Protein AF-A0A7C1G2V1-F1 (afdb_monomer)

Solvent-accessible surface area (backbone atoms only — not comparable to full-atom values): 4651 Å² total; per-residue (Å²): 134,76,63,77,42,45,35,38,39,44,54,38,51,71,68,60,48,52,56,57,58,74,70,49,59,89,58,61,45,71,77,48,77,45,78,75,50,93,60,78,91,64,43,34,29,34,40,38,34,27,33,50,94,47,70,71,53,46,52,52,49,49,56,53,48,62,72,65,74,55,57,66,48,74,63,82,87,124

Secondary structure (DSSP, 8-state):
-PPPEEEEE-S--HHHHHHHHHT--TT-EEEEEEE----TTS---EEEEEE-SSHHHHHHHHHHHHHTT--EEEE---

Foldseek 3Di:
DFDKWKKKWWQAAPVLVVVLVVPADPQWAWDDKDWPDPDDPRHTMIMIITTGDDPVSVVSRVVSVVVSVIDMDIDPDD

Sequence (78 aa):
MVKPQKVIIFAASRQRLFLLLSVAPEEMKISDIVALTDRPATGPAWEITFTVTNLFALRKIFKHLDRSGLSYEFDFEQ

Structure (mmCIF, N/CA/C/O backbone):
data_AF-A0A7C1G2V1-F1
#
_entry.id   AF-A0A7C1G2V1-F1
#
loop_
_atom_site.group_PDB
_atom_site.id
_atom_site.type_symbol
_atom_site.label_atom_id
_atom_site.label_alt_id
_atom_site.label_comp_id
_atom_site.label_asym_id
_atom_site.label_entity_id
_atom_site.label_seq_id
_atom_site.pdbx_PDB_ins_code
_atom_site.Cartn_x
_atom_site.Cartn_y
_atom_site.Cartn_z
_atom_site.occupancy
_atom_site.B_iso_or_equiv
_atom_site.auth_seq_id
_atom_site.auth_comp_id
_atom_site.auth_asym_id
_atom_site.auth_atom_id
_atom_site.pdbx_PDB_model_num
ATOM 1 N N . MET A 1 1 ? -24.232 -0.656 0.894 1.00 61.53 1 MET A N 1
ATOM 2 C CA . MET A 1 1 ? -23.113 -1.204 0.094 1.00 61.53 1 MET A CA 1
ATOM 3 C C . MET A 1 1 ? -21.836 -0.513 0.530 1.00 61.53 1 MET A C 1
ATOM 5 O O . MET A 1 1 ? -21.864 0.701 0.676 1.00 61.53 1 MET A O 1
ATOM 9 N N . VAL A 1 2 ? -20.757 -1.257 0.782 1.00 80.00 2 VAL A N 1
ATOM 10 C CA . VAL A 1 2 ? -19.440 -0.659 1.056 1.00 80.00 2 VAL A CA 1
ATOM 11 C C . VAL A 1 2 ? -18.780 -0.366 -0.287 1.00 80.00 2 VAL A C 1
ATOM 13 O O . VAL A 1 2 ? -18.696 -1.258 -1.128 1.00 80.00 2 VAL A O 1
ATOM 16 N N . LYS A 1 3 ? -18.374 0.884 -0.509 1.00 88.25 3 LYS A N 1
ATOM 17 C CA . LYS A 1 3 ? -17.786 1.321 -1.776 1.00 88.25 3 LYS A CA 1
ATOM 18 C C . LYS A 1 3 ? -16.339 0.814 -1.889 1.00 88.25 3 LYS A C 1
ATOM 20 O O . LYS A 1 3 ? -15.572 1.050 -0.946 1.00 88.25 3 LYS A O 1
ATOM 25 N N . PRO A 1 4 ? -15.961 0.145 -2.993 1.00 94.00 4 PRO A N 1
ATOM 26 C CA . PRO A 1 4 ? -14.569 -0.183 -3.273 1.00 94.00 4 PRO A CA 1
ATOM 27 C C . PRO A 1 4 ? -13.689 1.068 -3.262 1.00 94.00 4 PRO A C 1
ATOM 29 O O . PRO A 1 4 ? -14.119 2.153 -3.633 1.00 94.00 4 PRO A O 1
ATOM 32 N N . GLN A 1 5 ? -12.473 0.905 -2.776 1.00 95.38 5 GLN A N 1
ATOM 33 C CA . GLN A 1 5 ? -11.419 1.902 -2.743 1.00 95.38 5 GLN A CA 1
ATOM 34 C C . GLN A 1 5 ? -10.247 1.363 -3.549 1.00 95.38 5 GLN A C 1
ATOM 36 O O . GLN A 1 5 ? -10.036 0.146 -3.601 1.00 95.38 5 GLN A O 1
ATOM 41 N N . LYS A 1 6 ? -9.474 2.270 -4.138 1.00 95.81 6 LYS A N 1
ATOM 42 C CA . LYS A 1 6 ? -8.331 1.924 -4.971 1.00 95.81 6 LYS A CA 1
ATOM 43 C C . LYS A 1 6 ? -7.088 2.668 -4.496 1.00 95.81 6 LYS A C 1
ATOM 45 O O . LYS A 1 6 ? -7.131 3.855 -4.182 1.00 95.81 6 LYS A O 1
ATOM 50 N N . VAL A 1 7 ? -5.975 1.946 -4.438 1.00 95.81 7 VAL A N 1
ATOM 51 C CA . VAL A 1 7 ? -4.648 2.518 -4.205 1.00 95.81 7 VAL A CA 1
ATOM 52 C C . VAL A 1 7 ? -3.664 1.962 -5.223 1.00 9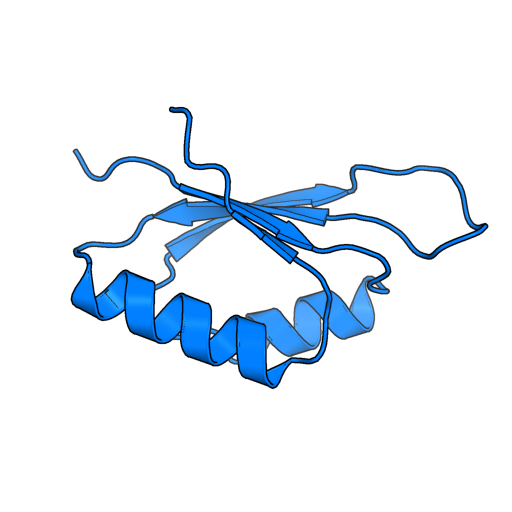5.81 7 VAL A C 1
ATOM 54 O O . VA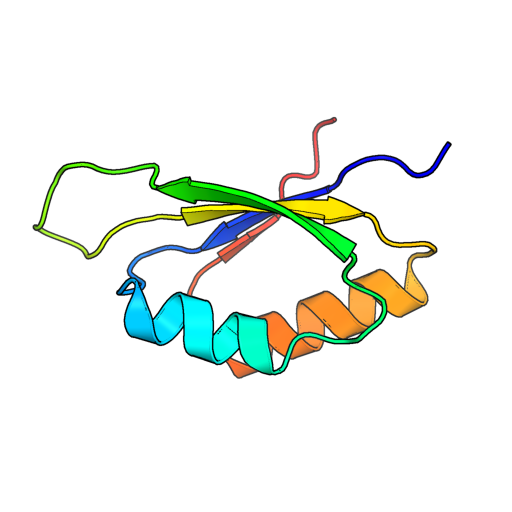L A 1 7 ? -3.696 0.773 -5.542 1.00 95.81 7 VAL A O 1
ATOM 57 N N . ILE A 1 8 ? -2.787 2.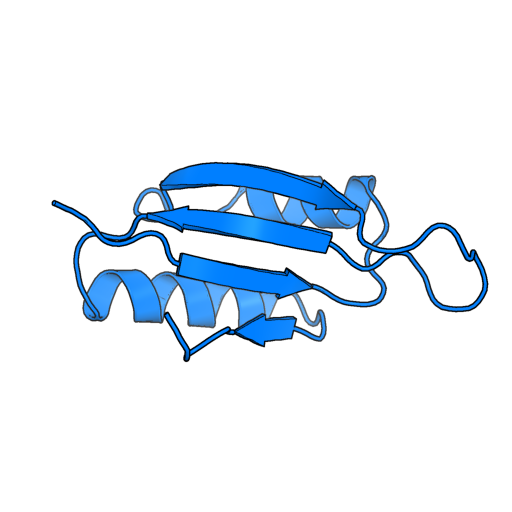824 -5.720 1.00 95.25 8 ILE A N 1
ATOM 58 C CA . ILE A 1 8 ? -1.689 2.474 -6.612 1.00 95.25 8 ILE A CA 1
ATOM 59 C C . ILE A 1 8 ? -0.394 2.555 -5.811 1.00 95.25 8 ILE A C 1
ATOM 61 O O . ILE A 1 8 ? -0.077 3.600 -5.255 1.00 95.25 8 ILE A O 1
ATOM 65 N N . ILE A 1 9 ? 0.361 1.461 -5.740 1.00 94.44 9 ILE A N 1
ATOM 66 C CA . ILE A 1 9 ? 1.689 1.410 -5.117 1.00 94.44 9 ILE A CA 1
ATOM 67 C C . ILE A 1 9 ? 2.743 1.388 -6.218 1.00 94.44 9 ILE A C 1
ATOM 69 O O . ILE A 1 9 ? 2.717 0.508 -7.076 1.00 94.44 9 ILE A O 1
ATOM 73 N N . PHE A 1 10 ? 3.695 2.316 -6.179 1.00 91.94 10 PHE A N 1
ATOM 74 C CA . PHE A 1 10 ? 4.745 2.448 -7.189 1.00 91.94 10 PHE A CA 1
ATOM 75 C C . PHE A 1 10 ? 6.039 1.731 -6.782 1.00 91.94 10 PHE A C 1
ATOM 77 O O . PHE A 1 10 ? 6.345 1.593 -5.596 1.00 91.94 10 PHE A O 1
ATOM 84 N N . ALA A 1 11 ? 6.827 1.321 -7.783 1.00 89.56 11 ALA A N 1
ATOM 85 C CA . ALA A 1 11 ? 8.201 0.835 -7.623 1.00 89.56 11 ALA A CA 1
ATOM 86 C C . ALA A 1 11 ? 8.374 -0.298 -6.586 1.00 89.56 11 ALA A C 1
ATOM 88 O O . ALA A 1 11 ? 9.383 -0.374 -5.881 1.00 89.56 11 ALA A O 1
ATOM 89 N N . ALA A 1 12 ? 7.397 -1.205 -6.483 1.00 90.56 12 ALA A N 1
ATOM 90 C CA . ALA A 1 12 ? 7.404 -2.283 -5.499 1.00 90.56 12 ALA A CA 1
ATOM 91 C C . ALA A 1 12 ? 7.584 -3.643 -6.179 1.00 90.56 12 ALA A C 1
ATOM 93 O O . ALA A 1 12 ? 6.804 -4.029 -7.044 1.00 90.56 12 ALA A O 1
ATOM 94 N N . SER A 1 13 ? 8.585 -4.427 -5.765 1.00 91.75 13 SER A N 1
ATOM 95 C CA . SER A 1 13 ? 8.667 -5.826 -6.201 1.00 91.75 13 SER A CA 1
ATOM 96 C C . SER A 1 13 ? 7.459 -6.615 -5.689 1.00 91.75 13 SER A C 1
ATOM 98 O O . SER A 1 13 ? 6.909 -6.304 -4.630 1.00 91.75 13 SER A O 1
ATOM 100 N N . ARG A 1 14 ? 7.086 -7.692 -6.392 1.00 92.12 14 ARG A N 1
ATOM 101 C CA . ARG A 1 14 ? 6.005 -8.592 -5.958 1.00 92.12 14 ARG A CA 1
ATOM 102 C C . ARG A 1 14 ? 6.194 -9.039 -4.503 1.00 92.12 14 ARG A C 1
ATOM 104 O O . ARG A 1 14 ? 5.274 -8.939 -3.703 1.00 92.12 14 ARG A O 1
ATOM 1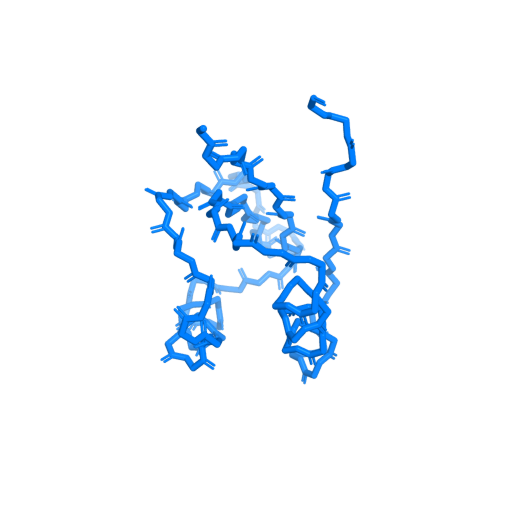11 N N . GLN A 1 15 ? 7.396 -9.483 -4.136 1.00 93.94 15 GLN A N 1
ATOM 112 C CA . GLN A 1 15 ? 7.693 -9.919 -2.767 1.00 93.94 15 GLN A CA 1
ATOM 113 C C . GLN A 1 15 ? 7.473 -8.797 -1.744 1.00 93.94 15 GLN A C 1
ATOM 115 O O . GLN A 1 15 ? 6.860 -9.032 -0.705 1.00 93.94 15 GLN A O 1
ATOM 120 N N . ARG A 1 16 ? 7.949 -7.580 -2.035 1.00 93.44 16 ARG A N 1
ATOM 121 C CA . ARG A 1 16 ? 7.809 -6.439 -1.124 1.00 93.44 16 ARG A CA 1
ATOM 122 C C . ARG A 1 16 ? 6.349 -6.024 -0.958 1.00 93.44 16 ARG A C 1
ATOM 124 O O . ARG A 1 16 ? 5.933 -5.747 0.163 1.00 93.44 16 ARG A O 1
ATOM 131 N N . LEU A 1 17 ? 5.578 -6.042 -2.045 1.00 95.31 17 LEU A N 1
ATOM 132 C CA . LEU A 1 17 ? 4.139 -5.803 -2.009 1.00 95.31 17 LEU A CA 1
ATOM 133 C C . LEU A 1 17 ? 3.428 -6.824 -1.116 1.00 95.31 17 LEU A C 1
ATOM 135 O O . LEU A 1 17 ? 2.729 -6.445 -0.185 1.00 95.31 17 LEU A O 1
ATOM 139 N N . PHE A 1 18 ? 3.615 -8.120 -1.368 1.00 95.88 18 PHE A N 1
ATOM 140 C CA . PHE A 1 18 ? 2.916 -9.149 -0.595 1.00 95.88 18 PHE A CA 1
ATOM 141 C C . PHE A 1 18 ? 3.343 -9.165 0.878 1.00 95.88 18 PHE A C 1
ATOM 143 O O . PHE A 1 18 ? 2.505 -9.424 1.737 1.00 95.88 18 PHE A O 1
ATOM 150 N N . LEU A 1 19 ? 4.595 -8.812 1.197 1.00 96.06 19 LEU A N 1
ATOM 151 C CA . LEU A 1 19 ? 5.018 -8.610 2.584 1.00 96.06 19 LEU A CA 1
ATOM 152 C C . LEU A 1 19 ? 4.247 -7.456 3.240 1.00 96.06 19 LEU A C 1
ATOM 154 O O . LEU A 1 19 ? 3.713 -7.635 4.331 1.00 96.06 19 LEU A O 1
ATOM 158 N N . LEU A 1 20 ? 4.127 -6.308 2.565 1.00 95.81 20 LEU A N 1
ATOM 159 C CA . LEU A 1 20 ? 3.332 -5.177 3.051 1.00 95.81 20 LEU A CA 1
ATOM 160 C C . LEU A 1 20 ? 1.865 -5.567 3.297 1.00 95.81 20 LEU A C 1
ATOM 162 O O . LEU A 1 20 ? 1.284 -5.174 4.308 1.00 95.81 20 LEU A O 1
ATOM 166 N N . LEU A 1 21 ? 1.268 -6.338 2.387 1.00 96.44 21 LEU A N 1
ATOM 167 C CA . LEU A 1 21 ? -0.139 -6.734 2.484 1.00 96.44 21 LEU A CA 1
ATOM 168 C C . LEU A 1 21 ? -0.384 -7.853 3.501 1.00 96.44 21 LEU A C 1
ATOM 170 O O . LEU A 1 21 ? -1.467 -7.914 4.073 1.00 96.44 21 LEU A O 1
ATOM 174 N N . SER A 1 22 ? 0.616 -8.691 3.789 1.00 95.81 22 SER A N 1
ATOM 175 C CA . SER A 1 22 ? 0.504 -9.766 4.790 1.00 95.81 22 SER A CA 1
ATOM 176 C C . SER A 1 22 ? 0.247 -9.260 6.212 1.00 95.81 22 SER A C 1
ATOM 178 O O . SER A 1 22 ? -0.298 -9.984 7.039 1.00 95.81 22 SER A O 1
ATOM 180 N N . VAL A 1 23 ? 0.625 -8.011 6.481 1.00 95.88 23 VAL A N 1
ATOM 181 C CA . VAL A 1 23 ? 0.448 -7.328 7.768 1.00 95.88 23 VAL A CA 1
ATOM 182 C C . VAL A 1 23 ? -0.510 -6.136 7.651 1.00 95.88 23 VAL A C 1
ATOM 184 O O . VAL A 1 23 ? -0.467 -5.223 8.475 1.00 95.88 23 VAL A O 1
ATOM 187 N N . ALA A 1 24 ? -1.356 -6.113 6.613 1.00 95.94 24 ALA A N 1
ATOM 188 C CA . ALA A 1 24 ? -2.370 -5.079 6.449 1.00 95.94 24 ALA A CA 1
ATOM 189 C C . ALA A 1 24 ? -3.386 -5.102 7.612 1.00 95.94 24 ALA A C 1
ATOM 191 O O . ALA A 1 24 ? -3.690 -6.174 8.140 1.00 95.94 24 ALA A O 1
ATOM 192 N N . PRO A 1 25 ? -3.939 -3.939 8.010 1.00 96.38 25 PRO A N 1
ATOM 193 C CA . PRO A 1 25 ? -4.990 -3.878 9.021 1.00 96.38 25 PRO A CA 1
ATOM 194 C C . PRO A 1 25 ? -6.183 -4.761 8.641 1.00 96.38 25 PRO A C 1
ATOM 196 O O . PRO A 1 25 ? -6.588 -4.783 7.479 1.00 96.38 25 PRO A O 1
ATOM 199 N N . GLU A 1 26 ? -6.792 -5.441 9.616 1.00 95.31 26 GLU A N 1
ATOM 200 C CA . GLU A 1 26 ? -7.919 -6.355 9.375 1.00 95.31 26 GLU A CA 1
ATOM 201 C C . GLU A 1 26 ? -9.117 -5.672 8.701 1.00 95.31 26 GLU A C 1
ATOM 203 O O . GLU A 1 26 ? -9.928 -6.333 8.046 1.00 95.31 26 GLU A O 1
ATOM 208 N N . GLU A 1 27 ? -9.246 -4.355 8.856 1.00 95.25 27 GLU A N 1
ATOM 209 C CA . GLU A 1 27 ? -10.293 -3.555 8.234 1.00 95.25 27 GLU A CA 1
ATOM 210 C C . GLU A 1 27 ? -10.110 -3.370 6.718 1.00 95.25 27 GLU A C 1
ATOM 212 O O . GLU A 1 27 ? -11.078 -3.022 6.041 1.00 95.25 27 GLU A O 1
ATOM 217 N N . MET A 1 28 ? -8.909 -3.609 6.176 1.00 96.69 28 MET A N 1
ATOM 218 C CA . MET A 1 28 ? -8.619 -3.565 4.741 1.00 96.69 28 MET A CA 1
ATOM 219 C C . MET A 1 28 ? -9.031 -4.883 4.084 1.00 96.69 28 MET A C 1
ATOM 221 O O . MET A 1 28 ? -8.277 -5.855 4.053 1.00 96.69 28 MET A O 1
ATOM 225 N N . LYS A 1 29 ? -10.245 -4.932 3.537 1.00 96.88 29 LYS A N 1
ATOM 226 C CA . LYS A 1 29 ? -10.740 -6.128 2.845 1.00 96.88 29 LYS A CA 1
ATOM 227 C C . LYS A 1 29 ? -10.363 -6.066 1.371 1.00 96.88 29 LYS A C 1
ATOM 229 O O . LYS A 1 29 ? -11.112 -5.518 0.566 1.00 96.88 29 LYS A O 1
ATOM 234 N N . ILE A 1 30 ? -9.179 -6.585 1.049 1.00 96.62 30 ILE A N 1
ATOM 235 C CA . ILE A 1 30 ? -8.643 -6.642 -0.318 1.00 96.62 30 ILE A CA 1
ATOM 236 C C . ILE A 1 30 ? -9.512 -7.570 -1.170 1.00 96.62 30 ILE A C 1
ATOM 238 O O . ILE A 1 30 ? -9.807 -8.692 -0.763 1.00 96.62 30 ILE A O 1
ATOM 242 N N . SER A 1 31 ? -9.910 -7.093 -2.346 1.00 96.19 31 SER A N 1
ATOM 243 C CA . SER A 1 31 ? -10.687 -7.852 -3.327 1.00 96.19 31 SER A CA 1
ATOM 244 C C . SER A 1 31 ? -9.890 -8.177 -4.585 1.00 96.19 31 SER A C 1
ATOM 246 O O . SER A 1 31 ? -10.168 -9.196 -5.207 1.00 96.19 31 SER A O 1
ATOM 248 N N . ASP A 1 32 ? -8.926 -7.330 -4.964 1.00 96.88 32 ASP A N 1
ATOM 249 C CA . ASP A 1 32 ? -8.119 -7.545 -6.167 1.00 96.88 32 ASP A CA 1
ATOM 250 C C . ASP A 1 32 ? -6.733 -6.887 -6.075 1.00 96.88 32 ASP A C 1
ATOM 252 O O . ASP A 1 32 ? -6.555 -5.890 -5.366 1.00 96.88 32 ASP A O 1
ATOM 256 N N . ILE A 1 33 ? -5.761 -7.461 -6.789 1.00 96.56 33 ILE A N 1
ATOM 257 C CA . ILE A 1 33 ? -4.379 -6.977 -6.902 1.00 96.56 33 ILE A CA 1
ATOM 258 C C . ILE A 1 33 ? -3.919 -7.148 -8.355 1.00 96.56 33 ILE A C 1
ATOM 260 O O . ILE A 1 33 ? -3.716 -8.271 -8.818 1.00 96.56 33 ILE A O 1
ATOM 264 N N . VAL A 1 34 ? -3.671 -6.036 -9.046 1.00 94.81 34 VAL A N 1
ATOM 265 C CA . VAL A 1 34 ? -3.312 -6.014 -10.471 1.00 94.81 34 VAL A CA 1
ATOM 266 C C . VAL A 1 34 ? -1.954 -5.342 -10.665 1.00 94.81 34 VAL A C 1
ATOM 268 O O . VAL A 1 34 ? -1.708 -4.253 -10.154 1.00 94.81 34 VAL A O 1
ATOM 271 N N . ALA A 1 35 ? -1.053 -5.973 -11.420 1.00 92.44 35 ALA A N 1
ATOM 272 C CA . ALA A 1 35 ? 0.188 -5.330 -11.854 1.00 92.44 35 ALA A CA 1
ATOM 273 C C . ALA A 1 35 ? -0.106 -4.374 -13.024 1.00 92.44 35 ALA A C 1
ATOM 275 O O . ALA A 1 35 ? -0.654 -4.796 -14.039 1.00 92.44 35 ALA A O 1
ATOM 276 N N . LEU A 1 36 ? 0.276 -3.102 -12.897 1.00 87.94 36 LEU A N 1
ATOM 277 C CA . LEU A 1 36 ? -0.012 -2.051 -13.882 1.00 87.94 36 LEU A CA 1
ATOM 278 C C . LEU A 1 36 ? 1.103 -1.840 -14.919 1.00 87.94 36 LEU A C 1
ATOM 280 O O . LEU A 1 36 ? 0.926 -1.079 -15.866 1.00 87.94 36 LEU A O 1
ATOM 284 N N . THR A 1 37 ? 2.278 -2.447 -14.745 1.00 74.50 37 THR A N 1
ATOM 285 C CA . THR A 1 37 ? 3.457 -2.197 -15.600 1.00 74.50 37 THR A CA 1
ATOM 286 C C . THR A 1 37 ? 4.093 -3.490 -16.090 1.00 74.50 37 THR A C 1
ATOM 288 O O . THR A 1 37 ? 4.307 -4.404 -15.298 1.00 74.50 37 THR A O 1
ATOM 291 N N . ASP A 1 38 ? 4.477 -3.523 -17.374 1.00 60.69 38 ASP A N 1
ATOM 292 C CA . ASP A 1 38 ? 5.348 -4.571 -17.943 1.00 60.69 38 ASP A CA 1
ATOM 293 C C . ASP A 1 38 ? 6.841 -4.182 -17.949 1.00 60.69 38 ASP A C 1
ATOM 295 O O . ASP A 1 38 ? 7.708 -5.038 -18.136 1.00 60.69 38 ASP A O 1
ATOM 299 N N . ARG A 1 39 ? 7.160 -2.891 -17.735 1.00 54.38 39 ARG A N 1
ATOM 300 C CA . ARG A 1 39 ? 8.499 -2.345 -17.998 1.00 54.38 39 ARG A CA 1
ATOM 301 C C . ARG A 1 39 ? 9.407 -2.389 -16.759 1.00 54.38 39 ARG A C 1
ATOM 303 O O . ARG A 1 39 ? 9.071 -1.795 -15.737 1.00 54.38 39 ARG A O 1
ATOM 310 N N . PRO A 1 40 ? 10.606 -2.993 -16.853 1.00 55.47 40 PRO A N 1
ATOM 311 C CA . PRO A 1 40 ? 11.482 -3.250 -15.705 1.00 55.47 40 PRO A CA 1
ATOM 312 C C . PRO A 1 40 ? 12.291 -2.044 -15.189 1.00 55.47 40 PRO A C 1
ATOM 314 O O . PRO A 1 40 ? 12.984 -2.182 -14.185 1.00 55.47 40 PRO A O 1
ATOM 317 N N . ALA A 1 41 ? 12.233 -0.871 -15.829 1.00 57.94 41 ALA A N 1
ATOM 318 C CA . ALA A 1 41 ? 13.175 0.221 -15.548 1.00 57.94 41 ALA A CA 1
ATOM 319 C C . ALA A 1 41 ? 12.992 0.915 -14.178 1.00 57.94 41 ALA A C 1
ATOM 321 O O . ALA A 1 41 ? 13.946 1.505 -13.680 1.00 57.94 41 ALA A O 1
ATOM 322 N N . THR A 1 42 ? 11.808 0.844 -13.554 1.00 62.84 42 THR A N 1
ATOM 323 C CA . THR A 1 42 ? 11.497 1.572 -12.299 1.00 62.84 42 THR A CA 1
ATOM 324 C C . THR A 1 42 ? 10.825 0.720 -11.212 1.00 62.84 42 THR A C 1
AT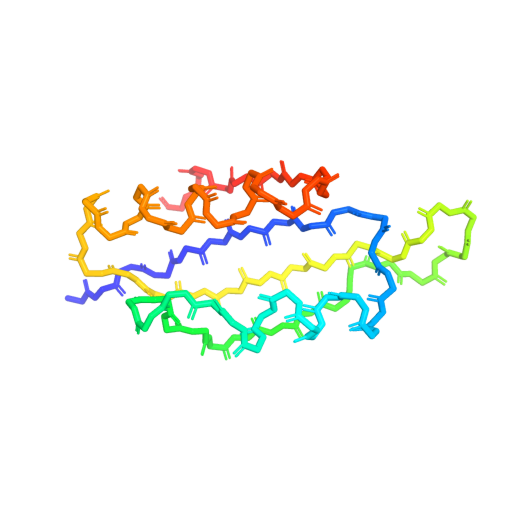OM 326 O O . THR A 1 42 ? 10.453 1.241 -10.165 1.00 62.84 42 THR A O 1
ATOM 329 N N . GLY A 1 43 ? 10.720 -0.600 -11.411 1.00 67.50 43 GLY A N 1
ATOM 330 C CA . GLY A 1 43 ? 9.954 -1.502 -10.542 1.00 67.50 43 GLY A CA 1
ATOM 331 C C . GLY A 1 43 ? 8.442 -1.426 -10.817 1.00 67.50 43 GLY A C 1
ATOM 332 O O . GLY A 1 43 ? 7.932 -0.349 -11.128 1.00 67.50 43 GLY A O 1
ATOM 333 N N . PRO A 1 44 ? 7.707 -2.551 -10.736 1.00 82.25 44 PRO A N 1
ATOM 334 C CA . PRO A 1 44 ? 6.306 -2.574 -11.132 1.00 82.25 44 PRO A CA 1
ATOM 335 C C . PRO A 1 44 ? 5.438 -1.740 -10.184 1.00 82.25 44 PRO A C 1
ATOM 337 O O . PRO A 1 44 ? 5.668 -1.683 -8.973 1.00 82.25 44 PRO A O 1
ATOM 340 N N . ALA A 1 45 ? 4.433 -1.097 -10.765 1.00 90.69 45 ALA A N 1
ATOM 341 C CA . ALA A 1 45 ? 3.324 -0.471 -10.071 1.00 90.69 45 ALA A CA 1
ATOM 342 C C . ALA A 1 45 ? 2.176 -1.472 -9.905 1.00 90.69 45 ALA A C 1
ATOM 344 O O . ALA A 1 45 ? 1.943 -2.314 -10.777 1.00 90.69 45 ALA A O 1
ATOM 345 N N . TRP A 1 46 ? 1.459 -1.369 -8.792 1.00 94.12 46 TRP A N 1
ATOM 346 C CA . TRP A 1 46 ? 0.401 -2.296 -8.411 1.00 94.12 46 TRP A CA 1
ATOM 347 C C . TRP A 1 46 ? -0.852 -1.543 -8.017 1.00 94.12 46 TRP A C 1
ATOM 349 O O . TRP A 1 46 ? -0.809 -0.696 -7.130 1.00 94.12 46 TRP A O 1
ATOM 359 N N . GLU A 1 47 ? -1.962 -1.894 -8.643 1.00 95.31 47 GLU A N 1
ATOM 360 C CA . G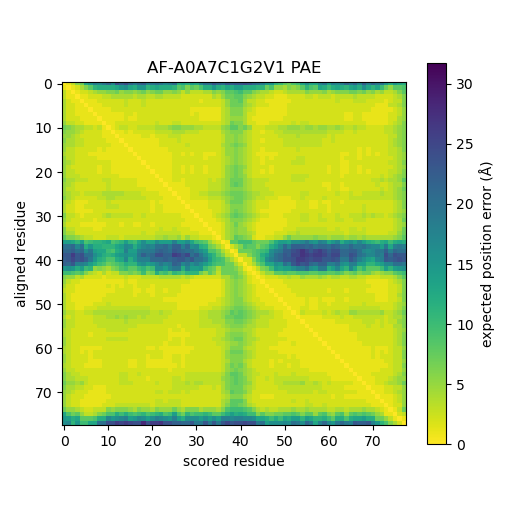LU A 1 47 ? -3.286 -1.480 -8.220 1.00 95.31 47 GLU A CA 1
ATOM 361 C C . GLU A 1 47 ? -3.821 -2.470 -7.189 1.00 95.31 47 GLU A C 1
ATOM 363 O O . GLU A 1 47 ? -3.766 -3.684 -7.388 1.00 95.31 47 GLU A O 1
ATOM 368 N N . ILE A 1 48 ? -4.351 -1.947 -6.089 1.00 96.62 48 ILE A N 1
ATOM 369 C CA . ILE A 1 48 ? -4.989 -2.734 -5.042 1.00 96.62 48 ILE A CA 1
ATOM 370 C C . ILE A 1 48 ? -6.396 -2.196 -4.854 1.00 96.62 48 ILE A C 1
ATOM 372 O O . ILE A 1 48 ? -6.581 -1.033 -4.484 1.00 96.62 48 ILE A O 1
ATOM 376 N N . THR A 1 49 ? -7.376 -3.069 -5.054 1.00 97.00 49 THR A N 1
ATOM 377 C CA . THR A 1 49 ? -8.779 -2.766 -4.781 1.00 97.00 49 THR A CA 1
ATOM 378 C C . THR A 1 49 ? -9.177 -3.390 -3.452 1.00 97.00 49 THR A C 1
ATOM 380 O O .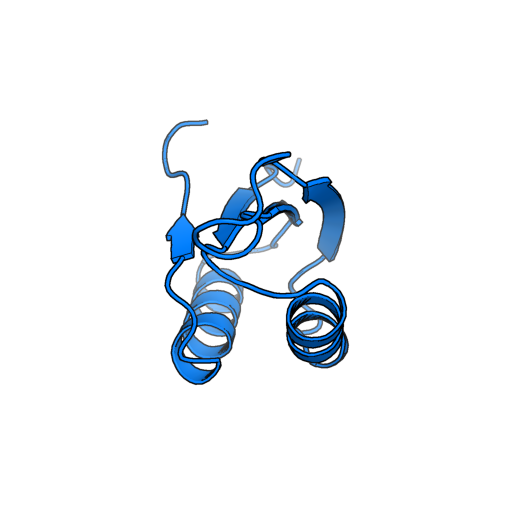 THR A 1 49 ? -8.904 -4.565 -3.193 1.00 97.00 49 THR A O 1
ATOM 383 N N . PHE A 1 50 ? -9.809 -2.607 -2.581 1.00 96.50 50 PHE A N 1
ATOM 384 C CA . PHE A 1 50 ? -10.233 -3.056 -1.257 1.00 96.50 50 PHE A CA 1
ATOM 385 C C . PHE A 1 50 ? -11.518 -2.363 -0.807 1.00 96.50 50 PHE A C 1
ATOM 387 O O . PHE A 1 50 ? -11.912 -1.335 -1.340 1.00 96.50 50 PHE A O 1
ATOM 394 N N . THR A 1 51 ? -12.180 -2.902 0.212 1.00 96.69 51 THR A N 1
ATOM 395 C CA . THR A 1 51 ? -13.285 -2.224 0.901 1.00 96.69 51 THR A CA 1
ATOM 396 C C . THR A 1 51 ? -12.904 -1.905 2.342 1.00 96.69 51 THR A C 1
ATOM 398 O O . THR A 1 51 ? -12.057 -2.570 2.942 1.00 96.69 51 THR A O 1
ATOM 401 N N . VAL A 1 52 ? -13.519 -0.857 2.893 1.00 95.25 52 VAL A N 1
ATOM 402 C CA . VAL A 1 52 ? -13.302 -0.394 4.266 1.00 95.25 52 VAL A CA 1
ATOM 403 C C . VAL A 1 52 ? -14.597 0.192 4.822 1.00 95.25 52 VAL A C 1
ATOM 405 O O . VAL A 1 52 ? -15.368 0.821 4.102 1.00 95.25 52 VAL A O 1
ATOM 408 N N . THR A 1 53 ? -14.873 -0.032 6.103 1.00 93.88 53 THR A N 1
ATOM 409 C CA . THR A 1 53 ? -16.199 0.235 6.683 1.00 93.88 53 THR A CA 1
ATOM 410 C C . THR A 1 53 ? -16.437 1.694 7.067 1.00 93.88 53 THR A C 1
ATOM 412 O O . THR A 1 53 ? -17.588 2.114 7.147 1.00 93.88 53 THR A O 1
ATOM 415 N N . ASN A 1 54 ? -15.382 2.466 7.342 1.00 93.38 54 ASN A N 1
ATOM 416 C CA . ASN A 1 54 ? -15.476 3.870 7.749 1.00 93.38 54 ASN A CA 1
ATOM 417 C C . ASN A 1 54 ? -14.129 4.609 7.611 1.00 93.38 54 ASN A C 1
ATOM 419 O O . ASN A 1 54 ? -13.078 4.004 7.391 1.00 93.38 54 ASN A O 1
ATOM 423 N N . LEU A 1 55 ? -14.157 5.934 7.800 1.00 93.75 55 LEU A N 1
ATOM 424 C CA . LEU A 1 55 ? -12.978 6.803 7.686 1.00 93.75 55 LEU A CA 1
ATOM 425 C C . LEU A 1 55 ? -11.918 6.554 8.770 1.00 93.75 55 LEU A C 1
ATOM 427 O O . LEU A 1 55 ? -10.730 6.776 8.536 1.00 93.75 55 LEU A O 1
ATOM 431 N N . PHE A 1 56 ? -12.315 6.081 9.953 1.00 95.44 56 PHE A N 1
ATOM 432 C CA . PHE A 1 56 ? -11.360 5.746 11.010 1.00 95.44 56 PHE A CA 1
ATOM 433 C C . PHE A 1 56 ? -10.502 4.537 10.615 1.00 95.44 56 PHE A C 1
ATOM 435 O O . PHE A 1 56 ? -9.281 4.569 10.766 1.00 95.44 56 PHE A O 1
ATOM 442 N N . ALA A 1 57 ? -11.128 3.508 10.046 1.00 95.62 57 ALA A N 1
ATOM 443 C CA . ALA A 1 57 ? -10.442 2.363 9.470 1.00 95.62 57 ALA A CA 1
ATOM 444 C C . ALA A 1 57 ? -9.590 2.762 8.253 1.00 95.62 57 ALA A C 1
ATOM 446 O O . ALA A 1 57 ? -8.427 2.373 8.183 1.00 95.62 57 ALA A O 1
ATOM 447 N N . LEU A 1 58 ? -10.095 3.625 7.361 1.00 95.19 58 LEU A N 1
ATOM 448 C CA . LEU A 1 58 ? -9.311 4.139 6.228 1.00 95.19 58 LEU A CA 1
ATOM 449 C C . LEU A 1 58 ? -8.034 4.858 6.697 1.00 95.19 58 LEU A C 1
ATOM 451 O O . LEU A 1 58 ? -6.951 4.628 6.166 1.00 95.19 58 LEU A O 1
ATOM 455 N N . ARG A 1 59 ? -8.117 5.649 7.774 1.00 96.06 59 ARG A N 1
ATOM 456 C CA . ARG A 1 59 ? -6.939 6.290 8.377 1.00 96.06 59 ARG A CA 1
ATOM 457 C C . ARG A 1 59 ? -5.912 5.279 8.899 1.00 96.06 59 ARG A C 1
ATOM 459 O O . ARG A 1 59 ? -4.716 5.565 8.854 1.00 96.06 59 ARG A O 1
ATOM 466 N N . LYS A 1 60 ? -6.336 4.119 9.419 1.00 96.81 60 LYS A N 1
ATOM 467 C CA . LYS A 1 60 ? -5.400 3.049 9.815 1.00 96.81 60 LYS A CA 1
ATOM 468 C C . LYS A 1 60 ? -4.666 2.482 8.603 1.00 96.81 60 LYS A C 1
ATOM 470 O O . LYS A 1 60 ? -3.467 2.242 8.698 1.00 96.81 60 LYS A O 1
ATOM 475 N N . ILE A 1 61 ? -5.367 2.328 7.481 1.00 96.69 61 ILE A N 1
ATOM 476 C CA . ILE A 1 61 ? -4.790 1.863 6.216 1.00 96.69 61 ILE A CA 1
ATOM 477 C C . ILE A 1 61 ? -3.748 2.863 5.707 1.00 96.69 61 ILE A C 1
ATOM 479 O O . ILE A 1 61 ? -2.632 2.455 5.412 1.00 96.69 61 ILE A O 1
ATOM 483 N N . PHE A 1 62 ? -4.035 4.169 5.711 1.00 96.56 62 PHE A N 1
ATOM 484 C CA . PHE A 1 62 ? -3.029 5.172 5.333 1.00 96.56 62 PHE A CA 1
ATOM 485 C C . PHE A 1 62 ? -1.799 5.135 6.238 1.00 96.56 62 PHE A C 1
ATOM 487 O O . PHE A 1 62 ? -0.688 5.036 5.739 1.00 96.56 62 PHE A O 1
ATOM 494 N N . LYS A 1 63 ? -1.972 5.051 7.565 1.00 97.31 63 LYS A N 1
ATOM 495 C CA . LYS A 1 63 ? -0.829 4.886 8.483 1.00 97.31 63 LYS A CA 1
ATOM 496 C C . LYS A 1 63 ? 0.002 3.633 8.191 1.00 97.31 63 LYS A C 1
ATOM 498 O O . LYS A 1 63 ? 1.208 3.640 8.422 1.00 97.31 63 LYS A O 1
ATOM 503 N N . HIS A 1 64 ? -0.638 2.547 7.763 1.00 97.12 64 HIS A N 1
ATOM 504 C CA . HIS A 1 64 ? 0.043 1.316 7.364 1.00 97.12 64 HIS A CA 1
ATOM 505 C C . HIS A 1 64 ? 0.874 1.518 6.093 1.00 97.12 64 HIS A C 1
ATOM 507 O O . HIS A 1 64 ? 2.057 1.181 6.071 1.00 97.12 64 HIS A O 1
ATOM 513 N N . LEU A 1 65 ? 0.277 2.132 5.070 1.00 96.50 65 LEU A N 1
ATOM 514 C CA . LEU A 1 65 ? 0.945 2.448 3.808 1.00 96.50 65 LEU A CA 1
ATOM 515 C C . LEU A 1 65 ? 2.093 3.447 4.009 1.00 96.50 65 LEU A C 1
ATOM 517 O O . LEU A 1 65 ? 3.193 3.201 3.522 1.00 96.50 65 LEU A O 1
ATOM 521 N N . ASP A 1 66 ? 1.901 4.495 4.811 1.00 96.62 66 ASP A N 1
ATOM 522 C CA . ASP A 1 66 ? 2.933 5.491 5.133 1.00 96.62 66 ASP A CA 1
ATOM 523 C C . ASP A 1 66 ? 4.171 4.842 5.775 1.00 96.62 66 ASP A C 1
ATOM 525 O O . ASP A 1 66 ? 5.311 5.159 5.436 1.00 96.62 66 ASP A O 1
ATOM 529 N N . ARG A 1 67 ? 3.964 3.871 6.678 1.00 96.06 67 ARG A N 1
ATOM 530 C CA . ARG A 1 67 ? 5.051 3.128 7.343 1.00 96.06 67 ARG A CA 1
ATOM 531 C C . ARG A 1 67 ? 5.840 2.224 6.399 1.00 96.06 67 ARG A C 1
ATOM 533 O O . ARG A 1 67 ? 6.952 1.833 6.742 1.00 96.06 67 ARG A O 1
ATOM 540 N N . SER A 1 68 ? 5.291 1.881 5.235 1.00 93.88 68 SER A N 1
ATOM 541 C CA . SER A 1 68 ? 5.963 1.015 4.260 1.00 93.88 68 SER A CA 1
ATOM 542 C C . SER A 1 68 ? 7.153 1.690 3.565 1.00 93.88 68 SER A C 1
ATOM 544 O O . SER A 1 68 ? 8.016 1.007 2.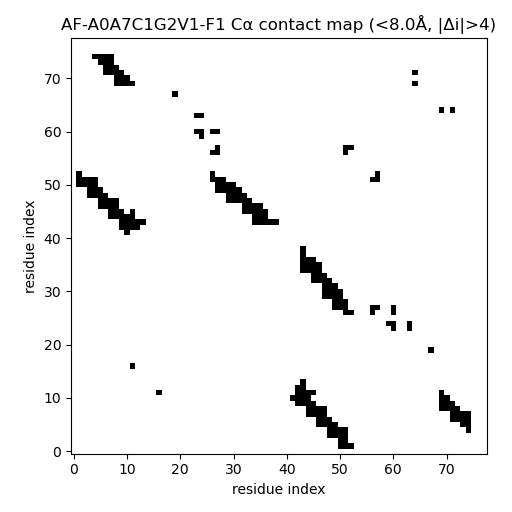997 1.00 93.88 68 SER A O 1
ATOM 546 N N . GLY A 1 69 ? 7.180 3.030 3.582 1.00 93.62 69 GLY A N 1
ATOM 547 C CA . GLY A 1 69 ? 8.127 3.847 2.827 1.00 93.62 69 GLY A CA 1
ATOM 548 C C . GLY A 1 69 ? 7.974 3.731 1.306 1.00 93.62 69 GLY A C 1
ATOM 549 O O . GLY A 1 69 ? 8.853 4.192 0.583 1.00 93.62 69 GLY A O 1
ATOM 550 N N . LEU A 1 70 ? 6.913 3.085 0.809 1.00 92.69 70 LEU A N 1
ATOM 551 C CA . LEU A 1 70 ? 6.598 3.024 -0.615 1.00 92.69 70 LEU A CA 1
ATOM 552 C C . LEU A 1 70 ? 5.809 4.266 -1.023 1.00 92.69 70 LEU A C 1
ATOM 554 O O . LEU A 1 70 ? 4.903 4.696 -0.311 1.00 92.69 70 LEU A O 1
ATOM 558 N N . SER A 1 71 ? 6.120 4.807 -2.197 1.00 93.31 71 SER A N 1
ATOM 559 C CA . SER A 1 71 ? 5.274 5.814 -2.828 1.00 93.31 71 SER A CA 1
ATOM 560 C C . SER A 1 71 ? 3.959 5.170 -3.252 1.00 93.31 71 SER A C 1
ATOM 562 O O . SER A 1 71 ? 3.959 4.124 -3.907 1.00 93.31 71 SER A O 1
ATOM 564 N N . TYR A 1 72 ? 2.845 5.796 -2.889 1.00 95.25 72 TYR A N 1
ATOM 565 C CA . TYR A 1 72 ? 1.518 5.353 -3.283 1.00 95.25 72 TYR A CA 1
ATOM 566 C C . TYR A 1 72 ? 0.616 6.543 -3.601 1.00 95.25 72 TYR A C 1
ATOM 568 O O . TYR A 1 72 ? 0.847 7.656 -3.130 1.00 95.25 72 TYR A O 1
ATOM 576 N N . GLU A 1 73 ? -0.420 6.285 -4.385 1.00 94.50 73 GLU A N 1
ATOM 577 C CA . GLU A 1 73 ? -1.480 7.230 -4.709 1.00 94.50 73 GLU A CA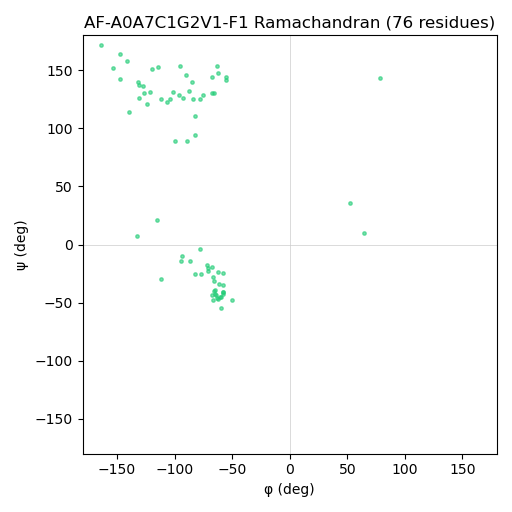 1
ATOM 578 C C . GLU A 1 73 ? -2.825 6.592 -4.383 1.00 94.50 73 GLU A C 1
ATOM 580 O O . GLU A 1 73 ? -3.086 5.443 -4.744 1.00 94.50 73 GLU A O 1
ATOM 585 N N . PHE A 1 74 ? -3.664 7.322 -3.654 1.00 94.75 74 PHE A N 1
ATOM 586 C CA . PHE A 1 74 ? -5.029 6.906 -3.371 1.00 94.75 74 PHE A CA 1
ATOM 587 C C . PHE A 1 74 ? -5.970 7.554 -4.381 1.00 94.75 74 PHE A C 1
ATOM 589 O O . PHE A 1 74 ? -5.932 8.771 -4.559 1.00 94.75 74 PHE A O 1
ATOM 596 N N . ASP A 1 75 ? -6.814 6.745 -5.011 1.00 89.19 75 ASP A N 1
ATOM 597 C CA . ASP A 1 75 ? -7.790 7.226 -5.980 1.00 89.19 75 ASP A CA 1
ATOM 598 C C . ASP A 1 75 ? -9.032 7.756 -5.247 1.00 89.19 75 ASP A C 1
ATOM 600 O O . ASP A 1 75 ? -9.780 7.001 -4.617 1.00 89.19 75 ASP A O 1
ATOM 604 N N . PHE A 1 76 ? -9.218 9.076 -5.291 1.00 74.50 76 PHE A N 1
ATOM 605 C CA . PHE A 1 76 ? -10.360 9.760 -4.683 1.00 74.50 76 PHE A CA 1
ATOM 606 C C . PHE A 1 76 ? -11.582 9.824 -5.613 1.00 74.50 76 PHE A C 1
ATOM 608 O O . PHE A 1 76 ? -12.679 10.128 -5.135 1.00 74.50 76 PHE A O 1
ATOM 615 N N . GLU A 1 77 ? -11.419 9.540 -6.908 1.00 62.31 77 GLU A N 1
ATOM 616 C CA . GLU A 1 77 ? -12.475 9.648 -7.913 1.00 62.31 77 GLU A CA 1
ATOM 617 C C . GLU A 1 77 ? -13.088 8.277 -8.208 1.00 62.31 77 GLU A C 1
ATOM 619 O O . GLU A 1 77 ? -12.702 7.559 -9.124 1.00 62.31 77 GLU A O 1
ATOM 624 N N . GLN A 1 78 ? -14.119 7.932 -7.438 1.00 51.44 78 GLN A N 1
ATOM 625 C CA . GLN A 1 78 ? -15.113 6.924 -7.827 1.00 51.44 78 GLN A CA 1
ATOM 626 C C . GLN A 1 78 ? -16.514 7.390 -7.458 1.00 51.44 78 GLN A C 1
ATOM 628 O O . GLN A 1 78 ? -16.622 8.298 -6.602 1.00 51.44 78 GLN A O 1
#

Mean predicted aligned error: 4.37 Å

pLDDT: mean 89.78, std 11.91, range [51.44, 97.31]

Nearest PDB structures (foldseek):
  7b8v-assembly4_P  TM=5.345E-01  e=1.601E-03  Thermus thermophilus HB27
  6u9d-assembly2_S-2  TM=7.063E-01  e=1.102E-01  Saccharomyces cerevisiae
  2ypz-assembly5_E  TM=5.893E-01  e=2.289E-02  Human herpesvirus 8 type M
  7b90-assembly1_E  TM=5.571E-01  e=2.432E-02  Thermus thermophilus HB8
  2yq1-assembly1_D  TM=5.614E-01  e=1.404E-01  Murid gammaherpesvirus 4

Radius of gyration: 12.21 Å; Cα contacts (8 Å, |Δi|>4): 120; chains: 1; bounding box: 36×20×29 Å